Protein AF-A0A7Y5QDM1-F1 (afdb_monomer)

Radius of gyration: 20.04 Å; Cα contacts (8 Å, |Δi|>4): 15; chains: 1; bounding box: 41×54×26 Å

Sequence (66 aa):
MIKRIEFTLNLDDPHEAAIYRALRPSLKYRRAGALIRAALDAHLVQPEKSRELSTQKKLINQGEPQ

Mean predicted aligned error: 12.5 Å

Structure (mmCIF, N/CA/C/O backbone):
data_AF-A0A7Y5QDM1-F1
#
_entry.id   AF-A0A7Y5QDM1-F1
#
loop_
_atom_site.group_PDB
_atom_site.id
_atom_site.type_symbol
_atom_site.label_atom_id
_atom_site.label_alt_id
_atom_site.label_comp_id
_atom_site.label_asym_id
_atom_site.label_entity_id
_atom_site.label_seq_id
_atom_site.pdbx_PDB_ins_code
_atom_site.Cartn_x
_atom_site.Cartn_y
_atom_site.Cartn_z
_atom_site.occupancy
_atom_site.B_iso_or_equiv
_atom_site.auth_seq_id
_atom_site.auth_comp_id
_atom_site.auth_asym_id
_atom_site.auth_atom_id
_atom_site.pdbx_PDB_model_num
ATOM 1 N N . MET A 1 1 ? -15.364 -10.617 12.925 1.00 75.38 1 MET A N 1
ATOM 2 C CA . MET A 1 1 ? -14.554 -11.512 12.067 1.00 75.38 1 MET A CA 1
ATOM 3 C C . MET A 1 1 ? -13.529 -10.667 11.325 1.00 75.38 1 MET A C 1
ATOM 5 O O . MET A 1 1 ? -13.922 -9.678 10.726 1.00 75.38 1 MET A O 1
ATOM 9 N N . ILE A 1 2 ? -12.241 -11.007 11.394 1.00 80.81 2 ILE A N 1
ATOM 10 C CA . ILE A 1 2 ? -11.171 -10.281 10.687 1.00 80.81 2 ILE A CA 1
ATOM 11 C C . ILE A 1 2 ? -10.879 -11.018 9.373 1.00 80.81 2 ILE A C 1
ATOM 13 O O . ILE A 1 2 ? -10.782 -12.244 9.371 1.00 80.81 2 ILE A O 1
ATOM 17 N N . LYS A 1 3 ? -10.760 -10.286 8.259 1.00 82.88 3 LYS A N 1
ATOM 18 C CA . LYS A 1 3 ? -10.318 -10.811 6.957 1.00 82.88 3 LYS A CA 1
ATOM 19 C C . LYS A 1 3 ? -8.988 -10.154 6.585 1.00 82.88 3 LYS A C 1
ATOM 21 O O . LYS A 1 3 ? -8.814 -8.960 6.818 1.00 82.88 3 LYS A O 1
ATOM 26 N N . ARG A 1 4 ? -8.052 -10.937 6.046 1.00 82.56 4 ARG A N 1
ATOM 27 C CA . ARG A 1 4 ? -6.726 -10.479 5.610 1.00 82.56 4 ARG A CA 1
ATOM 28 C C . ARG A 1 4 ? -6.679 -10.483 4.085 1.00 82.56 4 ARG A C 1
ATOM 30 O O . ARG A 1 4 ? -7.091 -11.465 3.478 1.00 82.56 4 ARG A O 1
ATOM 37 N N . ILE A 1 5 ? -6.197 -9.388 3.506 1.00 81.19 5 ILE A N 1
ATOM 38 C CA . ILE A 1 5 ? -5.982 -9.226 2.065 1.00 81.19 5 ILE A CA 1
ATOM 39 C C . ILE A 1 5 ? -4.477 -9.090 1.851 1.00 81.19 5 ILE A C 1
ATOM 41 O O . ILE A 1 5 ? -3.817 -8.339 2.572 1.00 81.19 5 ILE A O 1
ATOM 45 N N . GLU A 1 6 ? -3.947 -9.832 0.888 1.00 85.19 6 GLU A N 1
ATOM 46 C CA . GLU A 1 6 ? -2.536 -9.814 0.509 1.00 85.19 6 GLU A CA 1
ATOM 47 C C . GLU A 1 6 ? -2.428 -9.350 -0.941 1.00 85.19 6 GLU A C 1
ATOM 49 O O . GLU A 1 6 ? -3.281 -9.678 -1.763 1.00 85.19 6 GLU A O 1
ATOM 54 N N . PHE A 1 7 ? -1.406 -8.556 -1.241 1.00 80.94 7 PHE A N 1
ATOM 55 C CA . PHE A 1 7 ? -1.108 -8.100 -2.593 1.00 80.94 7 PHE A CA 1
ATOM 56 C C . PHE A 1 7 ? 0.387 -8.275 -2.851 1.00 80.94 7 PHE A C 1
ATOM 58 O O . PHE A 1 7 ? 1.212 -8.160 -1.939 1.00 80.94 7 PHE A O 1
ATOM 65 N N . THR A 1 8 ? 0.719 -8.552 -4.103 1.00 89.25 8 THR A N 1
ATOM 66 C CA . THR A 1 8 ? 2.089 -8.671 -4.598 1.00 89.25 8 THR A CA 1
ATOM 67 C C . THR A 1 8 ? 2.339 -7.515 -5.550 1.00 89.25 8 THR A C 1
ATOM 69 O O . THR A 1 8 ? 1.423 -7.115 -6.260 1.00 89.25 8 THR A O 1
ATOM 72 N N . LEU A 1 9 ? 3.556 -6.969 -5.530 1.00 91.12 9 LEU A N 1
ATOM 73 C CA . LEU A 1 9 ? 3.976 -5.925 -6.458 1.00 91.12 9 LEU A CA 1
ATOM 74 C C . LEU A 1 9 ? 5.018 -6.498 -7.418 1.00 91.12 9 LEU A C 1
ATOM 76 O O . LEU A 1 9 ? 6.021 -7.060 -6.970 1.00 91.12 9 LEU A O 1
ATOM 80 N N . ASN A 1 10 ? 4.790 -6.340 -8.713 1.00 94.88 10 ASN A N 1
ATOM 81 C CA . ASN A 1 10 ? 5.750 -6.582 -9.768 1.00 94.88 10 ASN A CA 1
ATOM 82 C C . ASN A 1 10 ? 6.705 -5.386 -9.881 1.00 94.88 10 ASN A C 1
ATOM 84 O O . ASN A 1 10 ? 6.309 -4.291 -10.266 1.00 94.88 10 ASN A O 1
ATOM 88 N N . LEU A 1 11 ? 7.983 -5.583 -9.562 1.00 95.19 11 LEU A N 1
ATOM 89 C CA . LEU A 1 11 ? 8.962 -4.491 -9.582 1.00 95.19 11 LEU A CA 1
ATOM 90 C C . LEU A 1 11 ? 9.501 -4.173 -10.983 1.00 95.19 11 LEU A C 1
ATOM 92 O O . LEU A 1 11 ? 10.176 -3.153 -11.133 1.00 95.19 11 LEU A O 1
ATOM 96 N N . ASP A 1 12 ? 9.188 -5.003 -11.980 1.00 96.94 12 ASP A N 1
ATOM 97 C CA . ASP A 1 12 ? 9.478 -4.709 -13.385 1.00 96.94 12 ASP A CA 1
ATOM 98 C C . ASP A 1 12 ? 8.479 -3.693 -13.968 1.00 96.94 12 ASP A C 1
ATOM 100 O O . ASP A 1 12 ? 8.795 -3.000 -14.935 1.00 96.94 12 ASP A O 1
ATOM 104 N N . ASP A 1 13 ? 7.294 -3.550 -13.357 1.00 97.12 13 ASP A N 1
ATOM 105 C CA . ASP A 1 13 ? 6.361 -2.469 -13.675 1.00 97.12 13 ASP A CA 1
ATOM 106 C C . ASP A 1 13 ? 6.788 -1.179 -12.941 1.00 97.12 13 ASP A C 1
ATOM 108 O O . ASP A 1 13 ? 6.821 -1.145 -11.702 1.00 97.12 13 ASP A O 1
ATOM 112 N N . PRO A 1 14 ? 7.093 -0.079 -13.662 1.00 96.12 14 PRO A N 1
ATOM 113 C CA . PRO A 1 14 ? 7.489 1.183 -13.042 1.00 96.12 14 PRO A CA 1
ATOM 114 C C . PRO A 1 14 ? 6.432 1.762 -12.088 1.00 96.12 14 PRO A C 1
ATOM 116 O O . PRO A 1 14 ? 6.800 2.419 -11.107 1.00 96.12 14 PRO A O 1
ATOM 119 N N . HIS A 1 15 ? 5.140 1.527 -12.331 1.00 94.25 15 HIS A N 1
ATOM 120 C CA . HIS A 1 15 ? 4.066 2.011 -11.465 1.00 94.25 15 HIS A CA 1
ATOM 121 C C . HIS A 1 15 ? 4.043 1.263 -10.131 1.00 94.25 15 HIS A C 1
ATOM 123 O O . HIS A 1 15 ? 4.046 1.883 -9.063 1.00 94.25 15 HIS A O 1
ATOM 129 N N . GLU A 1 16 ? 4.087 -0.064 -10.166 1.00 95.31 16 GLU A N 1
ATOM 130 C CA . GLU A 1 16 ? 4.109 -0.886 -8.956 1.00 95.31 16 GLU A CA 1
ATOM 131 C C . GLU A 1 16 ? 5.429 -0.736 -8.183 1.00 95.31 16 GLU A C 1
ATOM 133 O O . GLU A 1 16 ? 5.432 -0.668 -6.948 1.00 95.31 16 GLU A O 1
ATOM 138 N N . ALA A 1 17 ? 6.551 -0.548 -8.884 1.00 95.44 17 ALA A N 1
ATOM 139 C CA . ALA A 1 17 ? 7.828 -0.202 -8.270 1.00 95.44 17 ALA A CA 1
ATOM 140 C C . ALA A 1 17 ? 7.769 1.137 -7.512 1.00 95.44 17 ALA A C 1
ATOM 142 O O . ALA A 1 17 ? 8.374 1.270 -6.441 1.00 95.44 17 ALA A O 1
ATOM 143 N N . ALA A 1 18 ? 7.034 2.130 -8.022 1.00 93.19 18 ALA A N 1
ATOM 144 C CA . ALA A 1 18 ? 6.822 3.395 -7.322 1.00 93.19 18 ALA A CA 1
ATOM 145 C C . ALA A 1 18 ? 6.005 3.202 -6.033 1.00 93.19 18 ALA A C 1
ATOM 147 O O . ALA A 1 18 ? 6.382 3.737 -4.985 1.00 93.19 18 ALA A O 1
ATOM 148 N N . ILE A 1 19 ? 4.956 2.372 -6.073 1.00 90.94 19 ILE A N 1
ATOM 149 C CA . ILE A 1 19 ? 4.167 1.999 -4.886 1.00 90.94 19 ILE A CA 1
ATOM 150 C C . ILE A 1 19 ? 5.063 1.317 -3.845 1.00 90.94 19 ILE A C 1
ATOM 152 O O . ILE A 1 19 ? 5.061 1.700 -2.671 1.00 90.94 19 ILE A O 1
ATOM 156 N N . TYR A 1 20 ? 5.889 0.354 -4.265 1.00 92.06 20 TYR A N 1
ATOM 157 C CA . TYR A 1 20 ? 6.839 -0.311 -3.374 1.00 92.06 20 TYR A CA 1
ATOM 158 C C . TYR A 1 20 ? 7.793 0.690 -2.713 1.00 92.06 20 TYR A C 1
ATOM 160 O O . TYR A 1 20 ? 7.979 0.656 -1.496 1.00 92.06 20 TYR A O 1
ATOM 168 N N . ARG A 1 21 ? 8.370 1.621 -3.485 1.00 92.00 21 ARG A N 1
ATOM 169 C CA . ARG A 1 21 ? 9.274 2.659 -2.961 1.00 92.00 21 ARG A CA 1
ATOM 170 C C . ARG A 1 21 ? 8.589 3.550 -1.926 1.00 92.00 21 ARG A C 1
ATOM 172 O O . ARG A 1 21 ? 9.202 3.833 -0.899 1.00 92.00 21 ARG A O 1
ATOM 179 N N . ALA A 1 22 ? 7.334 3.933 -2.157 1.00 89.00 22 ALA A N 1
ATOM 180 C CA . ALA A 1 22 ? 6.551 4.727 -1.212 1.00 89.00 22 ALA A CA 1
ATOM 181 C C . ALA A 1 22 ? 6.258 3.966 0.095 1.00 89.00 22 ALA A C 1
ATOM 183 O O . ALA A 1 22 ? 6.328 4.542 1.180 1.00 89.00 22 ALA A O 1
ATOM 184 N N . LEU A 1 23 ? 5.981 2.660 0.015 1.00 89.06 23 LEU A N 1
ATOM 185 C CA . LEU A 1 23 ? 5.674 1.819 1.179 1.00 89.06 23 LEU A CA 1
ATOM 186 C C . LEU A 1 23 ? 6.915 1.311 1.922 1.00 89.06 23 LEU A C 1
ATOM 188 O O . LEU A 1 23 ? 6.822 0.960 3.103 1.00 89.06 23 LEU A O 1
ATOM 192 N N . ARG A 1 24 ? 8.080 1.270 1.262 1.00 89.38 24 ARG A N 1
ATOM 193 C CA . ARG A 1 24 ? 9.336 0.714 1.790 1.00 89.38 24 ARG A CA 1
ATOM 194 C C . ARG A 1 24 ? 9.693 1.198 3.205 1.00 89.38 24 ARG A C 1
ATOM 196 O O . ARG A 1 24 ? 10.030 0.342 4.028 1.00 89.38 24 ARG A O 1
ATOM 203 N N . PRO A 1 25 ? 9.579 2.494 3.560 1.00 86.81 25 PRO A N 1
ATOM 204 C CA . PRO A 1 25 ? 9.868 2.962 4.920 1.00 86.81 25 PRO A CA 1
ATOM 205 C C . PRO A 1 25 ? 8.937 2.354 5.982 1.00 86.81 25 PRO A C 1
ATOM 207 O O . PRO A 1 25 ? 9.321 2.154 7.134 1.00 86.81 25 PRO A O 1
ATOM 210 N N . SER A 1 26 ? 7.705 2.032 5.595 1.00 85.81 26 SER A N 1
ATOM 211 C CA . SER A 1 26 ? 6.634 1.575 6.484 1.00 85.81 26 SER A CA 1
ATOM 212 C C . SER A 1 26 ? 6.557 0.055 6.610 1.00 85.81 26 SER A C 1
ATOM 214 O O . SER A 1 26 ? 5.988 -0.447 7.585 1.00 85.81 26 SER A O 1
ATOM 216 N N . LEU A 1 27 ? 7.165 -0.684 5.676 1.00 80.69 27 LEU A N 1
ATOM 217 C CA . LEU A 1 27 ? 7.307 -2.141 5.752 1.00 80.69 27 LEU A CA 1
ATOM 218 C C . LEU A 1 27 ? 8.129 -2.566 6.977 1.00 80.69 27 LEU A C 1
ATOM 220 O O . LEU A 1 27 ? 7.742 -3.511 7.664 1.00 80.69 27 LEU A O 1
ATOM 224 N N . LYS A 1 28 ? 9.181 -1.809 7.327 1.00 80.94 28 LYS A N 1
ATOM 225 C CA . LYS A 1 28 ? 10.039 -2.074 8.501 1.00 80.94 28 LYS A CA 1
ATOM 226 C C . LYS A 1 28 ? 9.247 -2.180 9.809 1.00 80.94 28 LYS A C 1
ATOM 228 O O . LYS A 1 28 ? 9.597 -2.966 10.682 1.00 80.94 28 LYS A O 1
ATOM 233 N N . TYR A 1 29 ? 8.166 -1.411 9.930 1.00 81.00 29 TYR A N 1
ATOM 234 C CA . TYR A 1 29 ? 7.353 -1.324 11.145 1.00 81.00 29 TYR A CA 1
ATOM 235 C C . TY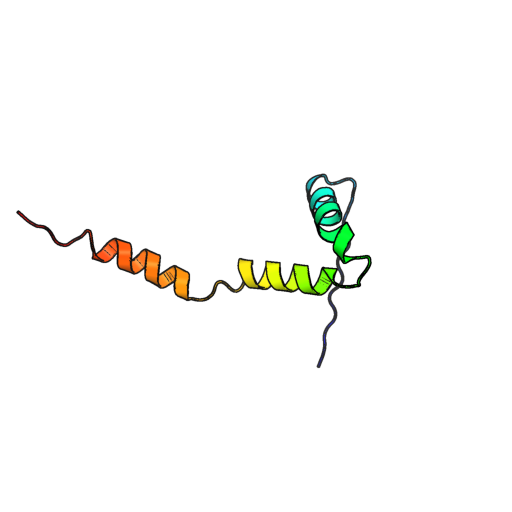R A 1 29 ? 6.000 -2.034 11.021 1.00 81.00 29 TYR A C 1
ATOM 237 O O . TYR A 1 29 ? 5.121 -1.803 11.846 1.00 81.00 29 TYR A O 1
ATOM 245 N N . ARG A 1 30 ? 5.800 -2.865 9.983 1.00 79.06 30 ARG A N 1
ATOM 246 C CA . ARG A 1 30 ? 4.510 -3.517 9.676 1.00 79.06 30 ARG A CA 1
ATOM 247 C C . ARG A 1 30 ? 3.338 -2.523 9.565 1.00 79.06 30 ARG A C 1
ATOM 249 O O . ARG A 1 30 ? 2.194 -2.869 9.840 1.00 79.06 30 ARG A O 1
ATOM 256 N N . ARG A 1 31 ? 3.615 -1.281 9.145 1.00 85.00 31 ARG A N 1
ATOM 257 C CA . ARG A 1 31 ? 2.624 -0.192 9.023 1.00 85.00 31 ARG A CA 1
ATOM 258 C C . ARG A 1 31 ? 2.070 -0.014 7.611 1.00 85.00 31 ARG A C 1
ATOM 260 O O . ARG A 1 31 ? 1.124 0.744 7.434 1.00 85.00 31 ARG A O 1
ATOM 267 N N . ALA A 1 32 ? 2.618 -0.715 6.617 1.00 85.25 32 ALA A N 1
ATOM 268 C CA . ALA A 1 32 ? 2.179 -0.592 5.226 1.00 85.25 32 ALA A CA 1
ATOM 269 C C . ALA A 1 32 ? 0.671 -0.847 5.052 1.00 85.25 32 ALA A C 1
ATOM 271 O O . ALA A 1 32 ? 0.004 -0.069 4.381 1.00 85.25 32 ALA A O 1
ATOM 272 N N . GLY A 1 33 ? 0.106 -1.853 5.733 1.00 87.06 33 GLY A N 1
ATOM 273 C CA . GLY A 1 33 ? -1.335 -2.124 5.667 1.00 87.06 33 GLY A CA 1
ATOM 274 C C . GLY A 1 33 ? -2.204 -0.967 6.176 1.00 87.06 33 GLY A C 1
ATOM 275 O O . GLY A 1 33 ? -3.253 -0.695 5.603 1.00 87.06 33 GLY A O 1
ATOM 276 N N . ALA A 1 34 ? -1.753 -0.243 7.205 1.00 87.19 34 ALA A N 1
ATOM 277 C CA . ALA A 1 34 ? -2.470 0.922 7.723 1.00 87.19 34 ALA A CA 1
ATOM 278 C C . ALA A 1 34 ? -2.435 2.102 6.740 1.00 87.19 34 ALA A C 1
ATOM 280 O O . ALA A 1 34 ? -3.442 2.781 6.567 1.00 87.19 34 ALA A O 1
ATOM 281 N N . LEU A 1 35 ? -1.302 2.315 6.064 1.00 87.62 35 LEU A N 1
ATOM 282 C CA . LEU A 1 35 ? -1.179 3.356 5.042 1.00 87.62 35 LEU A CA 1
ATOM 283 C C . LEU A 1 35 ? -2.036 3.064 3.816 1.00 87.62 35 LEU A C 1
ATOM 285 O O . LEU A 1 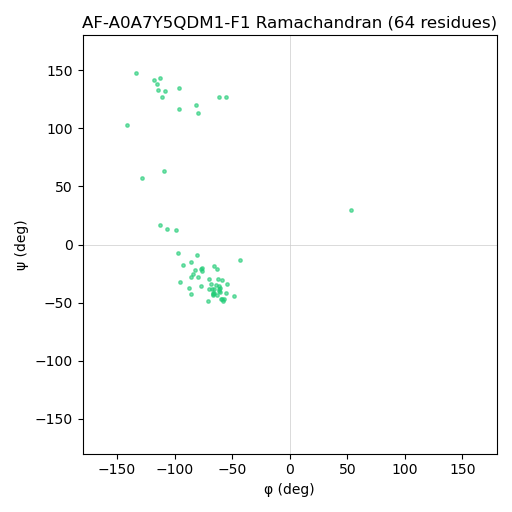35 ? -2.722 3.952 3.326 1.00 87.62 35 LEU A O 1
ATOM 289 N N . ILE A 1 36 ? -2.033 1.815 3.352 1.00 88.25 36 ILE A N 1
ATOM 290 C CA . ILE A 1 36 ? -2.864 1.391 2.222 1.00 88.25 36 ILE A CA 1
ATOM 291 C C . ILE A 1 36 ? -4.335 1.539 2.575 1.00 88.25 36 ILE A C 1
ATOM 293 O O . ILE A 1 36 ? -5.095 2.082 1.783 1.00 88.25 36 ILE A O 1
ATOM 297 N N . ARG A 1 37 ? -4.731 1.128 3.784 1.00 87.81 37 ARG A N 1
ATOM 298 C CA . ARG A 1 37 ? -6.095 1.333 4.265 1.00 87.81 37 ARG A CA 1
ATOM 299 C C . ARG A 1 37 ? -6.476 2.811 4.260 1.00 87.81 37 ARG A C 1
ATOM 301 O O . ARG A 1 37 ? -7.510 3.143 3.708 1.00 87.81 37 ARG A O 1
ATOM 308 N N . ALA A 1 38 ? -5.633 3.688 4.804 1.00 87.50 38 ALA A N 1
ATOM 309 C CA . ALA A 1 38 ? -5.903 5.124 4.816 1.00 87.50 38 ALA A CA 1
ATOM 310 C C . ALA A 1 38 ? -6.009 5.719 3.400 1.00 87.50 38 ALA A C 1
ATOM 312 O O . ALA A 1 38 ? -6.878 6.548 3.147 1.00 87.50 38 ALA A O 1
ATOM 313 N N . ALA A 1 39 ? -5.158 5.282 2.467 1.00 86.69 39 ALA A N 1
ATOM 314 C CA . ALA A 1 39 ? -5.212 5.718 1.074 1.00 86.69 39 ALA A CA 1
ATOM 315 C C . ALA A 1 39 ? -6.488 5.233 0.365 1.00 86.69 39 ALA A C 1
ATOM 317 O O . ALA A 1 39 ? -7.120 6.002 -0.355 1.00 86.69 39 ALA A O 1
ATOM 318 N N . LEU A 1 40 ? -6.889 3.979 0.595 1.00 87.94 40 LEU A N 1
ATOM 319 C CA . LEU A 1 40 ? -8.128 3.414 0.059 1.00 87.94 40 LEU A CA 1
ATOM 320 C C . LEU 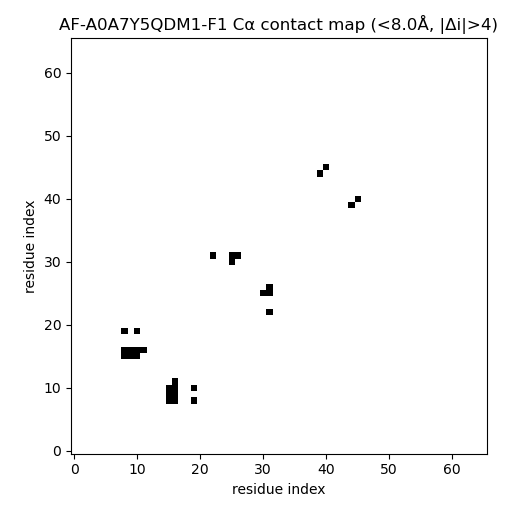A 1 40 ? -9.360 4.087 0.660 1.00 87.94 40 LEU A C 1
ATOM 322 O O . LEU A 1 40 ? -10.273 4.417 -0.087 1.00 87.94 40 LEU A O 1
ATOM 326 N N . ASP A 1 41 ? -9.368 4.345 1.969 1.00 89.44 41 ASP A N 1
ATOM 327 C CA . ASP A 1 41 ? -10.433 5.101 2.625 1.00 89.44 41 ASP A CA 1
ATOM 328 C C . ASP A 1 41 ? -10.534 6.500 1.992 1.00 89.44 41 ASP A C 1
ATOM 330 O 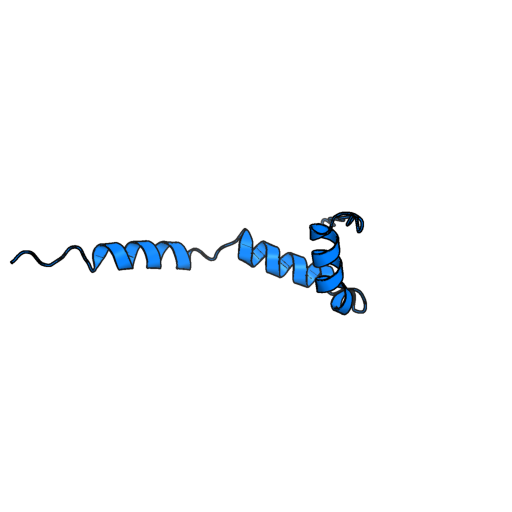O . ASP A 1 41 ? -11.610 6.903 1.574 1.00 89.44 41 ASP A O 1
ATOM 334 N N . ALA A 1 42 ? -9.419 7.209 1.787 1.00 87.94 42 ALA A N 1
ATOM 335 C CA . ALA A 1 42 ? -9.435 8.528 1.148 1.00 87.94 42 ALA A CA 1
ATOM 336 C C . ALA A 1 42 ? -9.907 8.513 -0.323 1.00 87.94 42 ALA A C 1
ATOM 338 O O . ALA A 1 42 ? -10.547 9.466 -0.769 1.00 87.94 42 ALA A O 1
ATOM 339 N N . HIS A 1 43 ? -9.584 7.465 -1.091 1.00 85.75 43 HIS A N 1
ATOM 340 C CA . HIS A 1 43 ? -9.938 7.381 -2.513 1.00 85.75 43 HIS A CA 1
ATOM 341 C C . HIS A 1 43 ? -11.333 6.818 -2.782 1.00 85.75 43 HIS A C 1
ATOM 343 O O . HIS A 1 43 ? -12.034 7.325 -3.658 1.00 85.75 43 HIS A O 1
ATOM 349 N N . LEU A 1 44 ? -11.716 5.762 -2.069 1.00 84.88 44 LEU A N 1
ATOM 350 C CA . LEU A 1 44 ? -12.958 5.021 -2.291 1.00 84.88 44 LEU A CA 1
ATOM 351 C C . LEU A 1 44 ? -14.079 5.500 -1.374 1.00 84.88 44 LEU A C 1
AT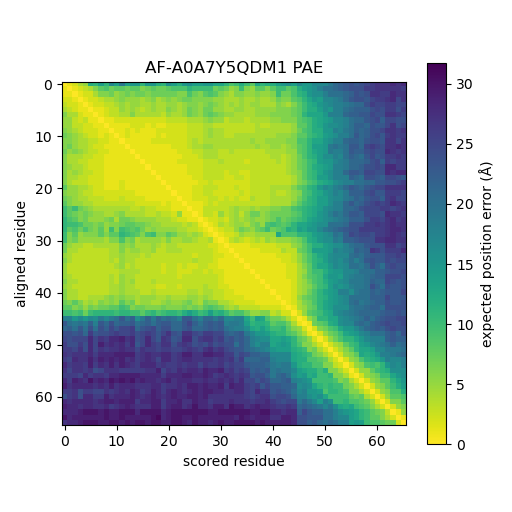OM 353 O O . LEU A 1 44 ? -15.243 5.484 -1.763 1.00 84.88 44 LEU A O 1
ATOM 357 N N . VAL A 1 45 ? -13.729 5.933 -0.165 1.00 79.38 45 VAL A N 1
ATOM 358 C CA . VAL A 1 45 ? -14.663 6.414 0.852 1.00 79.38 45 VAL A CA 1
ATOM 359 C C . VAL A 1 45 ? -14.472 7.921 0.968 1.00 79.38 45 VAL A C 1
ATOM 361 O O . VAL A 1 45 ? -14.050 8.451 1.994 1.00 79.38 45 VAL A O 1
ATOM 364 N N . GLN A 1 46 ? -14.752 8.644 -0.121 1.00 65.69 46 GLN A N 1
ATOM 365 C CA . GLN A 1 46 ? -14.843 10.096 -0.014 1.00 65.69 46 GLN A CA 1
ATOM 366 C C . GLN A 1 46 ? -15.870 10.420 1.082 1.00 65.69 46 GLN A C 1
ATOM 368 O O . GLN A 1 46 ? -16.994 9.914 1.022 1.00 65.69 46 GLN A O 1
ATOM 373 N N . PRO A 1 47 ? -15.533 11.244 2.089 1.00 58.03 47 PRO A N 1
ATOM 374 C CA . PRO A 1 47 ? -16.557 11.766 2.968 1.00 58.03 47 PRO A CA 1
ATOM 375 C C . PRO A 1 47 ? -17.510 12.580 2.089 1.00 58.03 47 PRO A C 1
ATOM 377 O O . PRO A 1 47 ? -17.072 13.479 1.372 1.00 58.03 47 PRO A O 1
ATOM 380 N N . GLU A 1 48 ? -18.805 12.285 2.167 1.00 55.44 48 GLU A N 1
ATOM 381 C CA . GLU A 1 48 ? -19.927 12.955 1.478 1.00 55.44 48 GLU A CA 1
ATOM 382 C C . GLU A 1 48 ? -19.861 14.506 1.460 1.00 55.44 48 GLU A C 1
ATOM 384 O O . GLU A 1 48 ? -20.526 15.167 0.667 1.00 55.44 48 GLU A O 1
ATOM 389 N N . LYS A 1 49 ? -18.988 15.125 2.261 1.00 51.59 49 LYS A N 1
ATOM 390 C CA . LYS A 1 49 ? -18.764 16.574 2.332 1.00 51.59 49 LYS A CA 1
ATOM 391 C C . LYS A 1 49 ? -18.233 17.232 1.050 1.00 51.59 49 LYS A C 1
ATOM 393 O O . LYS A 1 49 ? -18.399 18.440 0.898 1.00 51.59 49 LYS A O 1
ATOM 398 N N . SER A 1 50 ? -17.618 16.506 0.114 1.00 50.03 50 SER A N 1
ATOM 399 C CA . SER A 1 50 ? -17.126 17.124 -1.137 1.00 50.03 50 SER A CA 1
ATOM 400 C C . SER A 1 50 ? -18.181 17.222 -2.246 1.00 50.03 50 SER A C 1
ATOM 402 O O . SER A 1 50 ? -18.00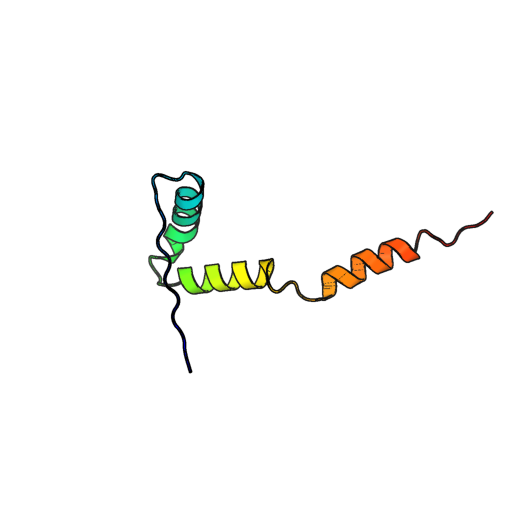3 17.999 -3.192 1.00 50.03 50 SER A O 1
ATOM 404 N N . ARG A 1 51 ? -19.308 16.506 -2.127 1.00 51.69 51 ARG A N 1
ATOM 405 C CA . ARG A 1 51 ? -20.401 16.566 -3.112 1.00 51.69 51 ARG A CA 1
ATOM 406 C C . ARG A 1 51 ? -21.354 17.743 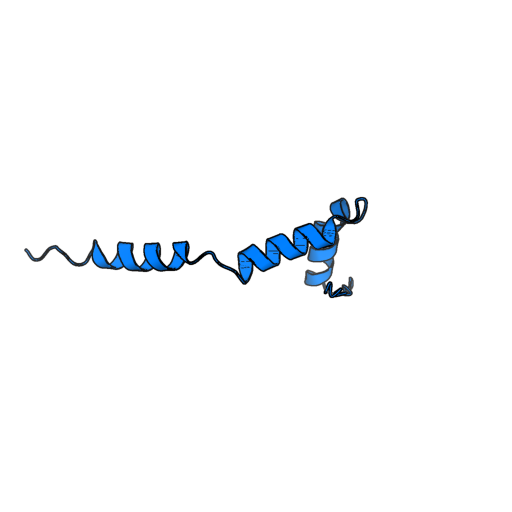-2.865 1.00 51.69 51 ARG A C 1
ATOM 408 O O . ARG A 1 51 ? -21.930 18.282 -3.808 1.00 51.69 51 ARG A O 1
ATOM 415 N N . GLU A 1 52 ? -21.447 18.229 -1.628 1.00 49.72 52 GLU A N 1
ATOM 416 C CA . GLU A 1 52 ? -22.260 19.411 -1.302 1.00 49.72 52 GLU A CA 1
ATOM 417 C C . GLU A 1 52 ? -21.585 20.734 -1.701 1.00 49.72 52 GLU A C 1
ATOM 419 O O . GLU A 1 52 ? -22.253 21.632 -2.212 1.00 49.72 52 GLU A O 1
ATOM 424 N N . LEU A 1 53 ? -20.255 20.850 -1.589 1.00 50.78 53 LEU A N 1
ATOM 425 C CA . LEU A 1 53 ? -19.529 22.083 -1.946 1.00 50.78 53 LEU A CA 1
ATOM 426 C C . LEU A 1 53 ? -19.505 22.365 -3.457 1.00 50.78 53 LEU A C 1
ATOM 428 O O . LEU A 1 53 ? -19.480 23.524 -3.878 1.00 50.78 53 LEU A O 1
ATOM 432 N N . SER A 1 54 ? -19.543 21.319 -4.284 1.00 51.41 54 SER A N 1
ATOM 433 C CA . SER A 1 54 ? -19.656 21.447 -5.743 1.00 51.41 54 SER A CA 1
ATOM 434 C C . SER A 1 54 ? -21.081 21.806 -6.190 1.00 51.41 54 SER A C 1
ATOM 436 O O . SER A 1 54 ? -21.253 22.434 -7.235 1.00 51.41 54 SER A O 1
ATOM 438 N N . THR A 1 55 ? -22.090 21.512 -5.365 1.00 51.88 55 THR A N 1
ATOM 439 C CA . THR A 1 55 ? -23.490 21.876 -5.626 1.00 51.88 55 THR A CA 1
ATOM 440 C C . THR A 1 55 ? -23.810 23.287 -5.106 1.00 51.88 55 THR A C 1
ATOM 442 O O . THR A 1 55 ? -24.459 24.064 -5.804 1.00 51.88 55 THR A O 1
ATOM 445 N N . GLN A 1 56 ? -23.257 23.693 -3.954 1.00 51.84 56 GLN A N 1
ATOM 446 C CA . GLN A 1 56 ? -23.413 25.054 -3.414 1.00 51.84 56 GLN A CA 1
ATOM 447 C C . GLN A 1 56 ? -22.722 26.132 -4.263 1.00 51.84 56 GLN A C 1
ATOM 449 O O . GLN A 1 56 ? -23.306 27.190 -4.485 1.00 51.84 56 GLN A O 1
ATOM 454 N N . LYS A 1 57 ? -21.531 25.878 -4.829 1.00 48.50 57 LYS A N 1
ATOM 455 C CA . LYS A 1 57 ? -20.874 26.850 -5.732 1.00 48.50 57 LYS A CA 1
ATOM 456 C C . LYS A 1 57 ? -21.622 27.084 -7.051 1.00 48.50 57 LYS A C 1
ATOM 458 O O . LYS A 1 57 ? -21.379 28.096 -7.707 1.00 48.50 57 LYS A O 1
ATOM 463 N N . LYS A 1 58 ? -22.522 26.176 -7.444 1.00 50.53 58 LYS A N 1
ATOM 464 C CA . LYS A 1 58 ? -23.338 26.325 -8.657 1.00 50.53 58 LYS A CA 1
ATOM 465 C C . LYS A 1 58 ? -24.612 27.144 -8.412 1.00 50.53 58 LYS A C 1
ATOM 467 O O . LYS A 1 58 ? -25.057 27.827 -9.324 1.00 50.53 58 LYS A O 1
ATOM 472 N N . LEU A 1 59 ? -25.146 27.131 -7.187 1.00 55.75 59 LEU A N 1
ATOM 473 C CA . LEU A 1 59 ? -26.336 27.904 -6.802 1.00 55.75 59 LEU A CA 1
ATOM 474 C C . LEU A 1 59 ? -26.043 29.384 -6.509 1.00 55.75 59 LEU A C 1
ATOM 476 O O . LEU A 1 59 ? -26.909 30.220 -6.734 1.00 55.75 59 LEU A O 1
ATOM 480 N N . ILE A 1 60 ? -24.829 29.731 -6.064 1.00 57.22 60 ILE A N 1
ATOM 481 C CA . ILE A 1 60 ? -24.483 31.127 -5.723 1.00 57.22 60 ILE A CA 1
ATOM 482 C C . ILE A 1 60 ? -24.247 31.993 -6.981 1.00 57.22 60 ILE A C 1
ATOM 484 O O . ILE A 1 60 ? -24.386 33.206 -6.922 1.00 57.22 60 ILE A O 1
ATOM 488 N N . ASN A 1 61 ? -23.964 31.388 -8.142 1.00 57.06 61 ASN A N 1
ATOM 489 C CA . ASN A 1 61 ? -23.701 32.110 -9.399 1.00 57.06 61 ASN A CA 1
ATOM 490 C C . ASN A 1 61 ? -24.915 32.183 -10.353 1.00 57.06 61 ASN A C 1
ATOM 492 O O . ASN A 1 61 ? -24.745 32.504 -11.525 1.00 57.06 61 ASN A O 1
ATOM 496 N N . GLN A 1 62 ? -26.130 31.849 -9.896 1.00 56.06 62 GLN A N 1
ATOM 497 C CA . GLN A 1 62 ? -27.354 31.901 -10.720 1.00 56.06 62 GLN A CA 1
ATOM 498 C C . GLN A 1 62 ? -28.361 32.974 -10.277 1.00 56.06 62 GLN A C 1
ATOM 500 O O . GLN A 1 62 ? -29.520 32.935 -10.680 1.00 56.06 62 GLN A O 1
ATOM 505 N N . GLY A 1 63 ? -27.927 33.946 -9.475 1.00 53.12 63 GLY A N 1
ATOM 506 C CA . GLY A 1 63 ? -28.797 34.985 -8.934 1.00 53.12 63 GLY A CA 1
ATOM 507 C C . GLY A 1 63 ? -28.290 36.402 -9.160 1.00 53.12 63 GLY A C 1
ATOM 508 O O . GLY A 1 63 ? -28.146 37.116 -8.184 1.00 53.12 63 GLY A O 1
ATOM 509 N N . GLU A 1 64 ? -28.061 36.810 -10.410 1.00 49.03 64 GLU A N 1
ATOM 510 C CA . GLU A 1 64 ? -28.210 38.220 -10.807 1.00 49.03 64 GLU A CA 1
ATOM 511 C C . GLU A 1 64 ? -28.836 38.302 -12.208 1.00 49.03 64 GLU A C 1
ATOM 513 O O . GLU A 1 64 ? -28.162 38.062 -13.213 1.00 49.03 64 GLU A O 1
ATOM 518 N N . PRO A 1 65 ? -30.136 38.619 -12.309 1.00 50.25 65 PRO A N 1
ATOM 519 C CA . PRO A 1 65 ? -30.691 39.294 -13.462 1.00 50.25 65 PR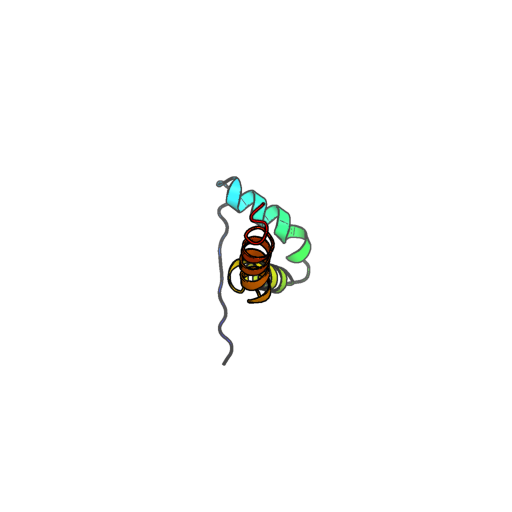O A CA 1
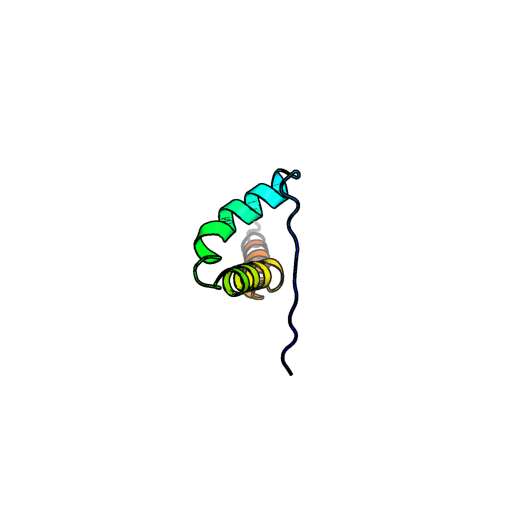ATOM 520 C C . PRO A 1 65 ? -30.780 40.806 -13.188 1.00 50.25 65 PRO A C 1
ATOM 522 O O . PRO A 1 65 ? -31.569 41.214 -12.343 1.00 50.25 65 PRO A O 1
ATOM 525 N N . GLN A 1 66 ? -30.017 41.562 -13.990 1.00 48.09 66 GLN A N 1
ATOM 526 C CA . GLN A 1 66 ? -30.126 42.997 -14.339 1.00 48.09 66 GLN A CA 1
ATOM 527 C C . GLN A 1 66 ? -29.951 44.057 -13.245 1.00 48.09 66 GLN A C 1
ATOM 529 O O . GLN A 1 66 ? -30.795 44.155 -12.333 1.00 48.09 66 GLN A O 1
#

Secondary structure (DSSP, 8-state):
----------TTSHHHHHHHHHHHHHHTTT-HHHHHHHHHHHHHS--THHHHHHHHHHHTTS----

Foldseek 3Di:
DDDDDDDDADCVDVVSVVVCVVCVVVVVVVCSVVVVVVVCCVPVVPPPVVVVVVVVVVVVPPDDDD

pLDDT: mean 76.6, std 16.85, range [48.09, 97.12]

Solvent-accessible surface area (backbone atoms only — not comparable to full-atom values): 4302 Å² total; per-residue (Å²): 138,90,85,89,86,86,88,84,75,55,68,88,40,69,68,41,34,50,53,49,61,70,37,51,78,32,52,81,72,72,40,37,66,58,53,51,49,52,52,46,39,61,70,76,52,59,66,74,71,65,63,52,58,65,51,52,64,58,62,71,75,72,77,83,85,134